Protein AF-A0AAW3WHM7-F1 (afdb_monomer)

Foldseek 3Di:
DEEEEAAQDAPRVVVQVVCVVVVHHYFYDQALCSPPPHQAYEHHDDDLVSSQVSCVVRVVQVSVLVCVQVPHHYHYDQSGVQQQELEEPPDDHTSNNFDFYKYFLPQDDQVSWDWDWDDQPVPDPGTDIDTGGSGMDTPDHDPVDDDRDD

Nearest PDB structures (foldseek):
  4wxy-assembly1_F  TM=9.663E-01  e=2.891E-18  Geobacillus kaustophilus HTA426
  4wxy-assembly1_L  TM=9.668E-01  e=4.548E-18  Geobacillus kaustophilus HTA426
  2nv2-assembly1_T  TM=9.658E-01  e=8.690E-18  Bacillus subtilis
  2iss-assembly1_D  TM=9.827E-01  e=6.062E-17  Thermotoga maritima
  1r9g-assembly2_B  TM=9.133E-01  e=5.095E-14  Bacillus subtilis

InterPro domains:
  IPR002161 Pyridoxal 5'-phosphate synthase subunit PdxT/SNO [PF01174] (5-148)
  IPR002161 Pyridoxal 5'-phosphate synthase subunit PdxT/SNO [PIRSF005639] (1-149)
  IPR002161 Pyridoxal 5'-phosphate synthase subunit PdxT/SNO [PS51130] (2-150)
  IPR002161 Pyridoxal 5'-phosphate synthase subunit PdxT/SNO [PTHR31559] (2-149)
  IPR002161 Pyridoxal 5'-phosphate synthase subunit PdxT/SNO [TIGR03800] (2-149)
  IPR021196 PdxT/SNO family, conserved site [PS01236] (40-50)
  IPR029062 Class I glutamine amidotransferase-like [G3DSA:3.40.50.880] (1-150)
  IPR029062 Class I glutamine amidotransferase-like [SSF52317] (2-148)

Structure (mmCIF, N/CA/C/O backbone):
data_AF-A0AAW3WHM7-F1
#
_entry.id   AF-A0AAW3WHM7-F1
#
loop_
_atom_site.group_PDB
_atom_site.id
_atom_site.type_symbol
_atom_site.label_atom_id
_atom_site.label_alt_id
_atom_site.label_comp_id
_atom_site.label_asym_id
_atom_site.label_entity_id
_atom_site.label_seq_id
_atom_site.pdbx_PDB_ins_code
_atom_site.Cartn_x
_atom_site.Cartn_y
_atom_site.Cartn_z
_atom_site.occupancy
_atom_site.B_iso_or_equiv
_atom_site.auth_seq_id
_atom_site.auth_comp_id
_atom_site.auth_asym_id
_atom_site.auth_atom_id
_atom_site.pdbx_PDB_model_num
ATOM 1 N N . MET A 1 1 ? -20.343 -0.851 0.960 1.00 93.75 1 MET A N 1
ATOM 2 C CA . MET A 1 1 ? -19.181 -1.039 1.852 1.00 93.75 1 MET A CA 1
ATOM 3 C C . MET A 1 1 ? -18.672 0.316 2.320 1.00 93.75 1 MET A C 1
ATOM 5 O O . MET A 1 1 ? -18.886 1.307 1.617 1.00 93.75 1 MET A O 1
ATOM 9 N N . LYS A 1 2 ? -18.032 0.360 3.489 1.00 97.88 2 LYS A N 1
ATOM 10 C CA . LYS A 1 2 ? -17.225 1.482 3.978 1.00 97.88 2 LYS A CA 1
ATOM 11 C C . LYS A 1 2 ? -15.754 1.170 3.721 1.00 97.88 2 LYS A C 1
ATOM 13 O O . LYS A 1 2 ? -15.216 0.229 4.293 1.00 97.88 2 LYS A O 1
ATOM 18 N N . VAL A 1 3 ? -15.111 1.945 2.859 1.00 98.69 3 VAL A N 1
ATOM 19 C CA . VAL A 1 3 ? -13.710 1.741 2.477 1.00 98.69 3 VAL A CA 1
ATOM 20 C C . VAL A 1 3 ? -12.881 2.887 3.037 1.00 98.69 3 VAL A C 1
ATOM 22 O O . VAL A 1 3 ? -13.121 4.053 2.719 1.00 98.69 3 VAL A O 1
ATOM 25 N N . GLY A 1 4 ? -11.918 2.556 3.892 1.00 98.62 4 GLY A N 1
ATOM 26 C CA . GLY A 1 4 ? -10.952 3.511 4.410 1.00 98.62 4 GLY A CA 1
ATOM 27 C C . GLY A 1 4 ? -9.937 3.913 3.341 1.00 98.62 4 GLY A C 1
ATOM 28 O O . GLY A 1 4 ? -9.503 3.080 2.550 1.00 98.62 4 GLY A O 1
ATOM 29 N N . VAL A 1 5 ? -9.506 5.168 3.340 1.00 98.69 5 VAL A N 1
ATOM 30 C CA . VAL A 1 5 ? -8.351 5.645 2.567 1.00 98.69 5 VAL A CA 1
ATOM 31 C C . VAL A 1 5 ? -7.390 6.305 3.543 1.00 98.69 5 VAL A C 1
ATOM 33 O O . VAL A 1 5 ? -7.765 7.261 4.229 1.00 98.69 5 VAL A O 1
ATOM 36 N N . LEU A 1 6 ? -6.157 5.796 3.642 1.00 98.56 6 LEU A N 1
ATOM 37 C CA . LEU A 1 6 ? -5.144 6.396 4.511 1.00 98.56 6 LEU A CA 1
ATOM 38 C C . LEU A 1 6 ? -4.876 7.836 4.060 1.00 98.56 6 LEU A C 1
ATOM 40 O O . LEU A 1 6 ? -4.367 8.064 2.969 1.00 98.56 6 LEU A O 1
ATOM 44 N N . SER A 1 7 ? -5.199 8.806 4.916 1.00 97.81 7 SER A N 1
ATOM 45 C CA . SER A 1 7 ? -5.268 10.223 4.548 1.00 97.81 7 SER A CA 1
ATOM 46 C C . SER A 1 7 ? -4.271 11.093 5.319 1.00 97.81 7 SER A C 1
ATOM 48 O O . SER A 1 7 ? -4.584 12.212 5.737 1.00 97.81 7 SER A O 1
ATOM 50 N N . LEU A 1 8 ? -3.054 10.583 5.513 1.00 96.56 8 LEU A N 1
ATOM 51 C CA . LEU A 1 8 ? -1.954 11.336 6.126 1.00 96.56 8 LEU A CA 1
ATOM 52 C C . LEU A 1 8 ? -1.230 12.233 5.109 1.00 96.56 8 LEU A C 1
ATOM 54 O O . LEU A 1 8 ? -0.836 13.347 5.440 1.00 96.56 8 LEU A O 1
ATOM 58 N N . GLN A 1 9 ? -1.072 11.742 3.881 1.00 97.00 9 GLN A N 1
ATOM 59 C CA . GLN A 1 9 ? -0.531 12.432 2.710 1.00 97.00 9 GLN A CA 1
ATOM 60 C C . GLN A 1 9 ? -0.871 11.578 1.476 1.00 97.00 9 GLN A C 1
ATOM 62 O O . GLN A 1 9 ? -1.065 10.372 1.622 1.00 97.00 9 GLN A O 1
ATOM 67 N N . GLY A 1 10 ? -0.916 12.178 0.287 1.00 93.50 10 GLY A N 1
ATOM 68 C CA . GLY A 1 10 ? -1.005 11.449 -0.980 1.00 93.50 10 GLY A CA 1
ATOM 69 C C . GLY A 1 10 ? -2.262 11.756 -1.783 1.00 93.50 10 GLY A C 1
ATOM 70 O O . GLY A 1 10 ? -2.997 12.694 -1.464 1.00 93.50 10 GLY A O 1
ATOM 71 N N . ASP A 1 11 ? -2.500 10.930 -2.797 1.00 93.69 11 ASP A N 1
ATOM 72 C CA . ASP A 1 11 ? -3.588 11.062 -3.780 1.00 93.69 11 ASP A CA 1
ATOM 73 C C . ASP A 1 11 ? -4.906 10.501 -3.205 1.00 93.69 11 ASP A C 1
ATOM 75 O O . ASP A 1 11 ? -5.468 9.498 -3.653 1.00 93.69 11 ASP A O 1
ATOM 79 N N . VAL A 1 12 ? -5.341 11.084 -2.084 1.00 97.44 12 VAL A N 1
ATOM 80 C CA . VAL A 1 12 ? -6.484 10.607 -1.286 1.00 97.44 12 VAL A CA 1
ATOM 81 C C . VAL A 1 12 ? -7.804 10.857 -2.012 1.00 97.44 12 VAL A C 1
ATOM 83 O O . VAL A 1 12 ? -8.696 10.005 -2.007 1.00 97.44 12 VAL A O 1
ATOM 86 N N . LEU A 1 13 ? -7.946 12.041 -2.609 1.00 97.81 13 LEU A N 1
ATOM 87 C CA . LEU A 1 13 ? -9.209 12.505 -3.177 1.00 97.81 13 LEU A CA 1
ATOM 88 C C . LEU A 1 13 ? -9.613 11.663 -4.391 1.00 97.81 13 LEU A C 1
ATOM 90 O O . LEU A 1 13 ? -10.791 11.351 -4.562 1.00 97.81 13 LEU A O 1
ATOM 94 N N . GLU A 1 14 ? -8.635 11.254 -5.193 1.00 97.50 14 GLU A N 1
ATOM 95 C CA . GLU A 1 14 ? -8.789 10.371 -6.344 1.00 97.50 14 GLU A CA 1
ATOM 96 C C . GLU A 1 14 ? -9.436 9.049 -5.918 1.00 97.50 14 GLU A C 1
ATOM 98 O O . GLU A 1 14 ? -10.462 8.655 -6.475 1.00 97.50 14 GLU A O 1
ATOM 103 N N . HIS A 1 15 ? -8.907 8.411 -4.870 1.00 98.31 15 HIS A N 1
ATOM 104 C CA . HIS A 1 15 ? -9.454 7.161 -4.333 1.00 98.31 15 HIS A CA 1
ATOM 105 C C . HIS A 1 15 ? -10.850 7.337 -3.731 1.00 98.31 15 HIS A C 1
ATOM 107 O O . HIS A 1 15 ? -11.745 6.541 -4.020 1.00 98.31 15 HIS A O 1
ATOM 113 N N . LEU A 1 16 ? -11.084 8.395 -2.947 1.00 98.38 16 LEU A N 1
ATOM 114 C CA . LEU A 1 16 ? -12.413 8.682 -2.386 1.00 98.38 16 LEU A CA 1
ATOM 115 C C . LEU A 1 16 ? -13.468 8.889 -3.482 1.00 98.38 16 LEU A C 1
ATOM 117 O O . LEU A 1 16 ? -14.591 8.388 -3.366 1.00 98.38 16 LEU A O 1
ATOM 121 N N . ASN A 1 17 ? -13.106 9.593 -4.557 1.00 98.31 17 ASN A N 1
ATOM 122 C CA . ASN A 1 17 ? -13.986 9.813 -5.700 1.00 98.31 17 ASN A CA 1
ATOM 123 C C . ASN A 1 17 ? -14.320 8.501 -6.418 1.00 98.31 17 ASN A C 1
ATOM 125 O O . ASN A 1 17 ? -15.488 8.285 -6.743 1.00 98.31 17 ASN A O 1
ATOM 129 N N . GLN A 1 18 ? -13.342 7.610 -6.614 1.00 97.88 18 GLN A N 1
ATOM 130 C CA . GLN A 1 18 ? -13.577 6.299 -7.232 1.00 97.88 18 GLN A CA 1
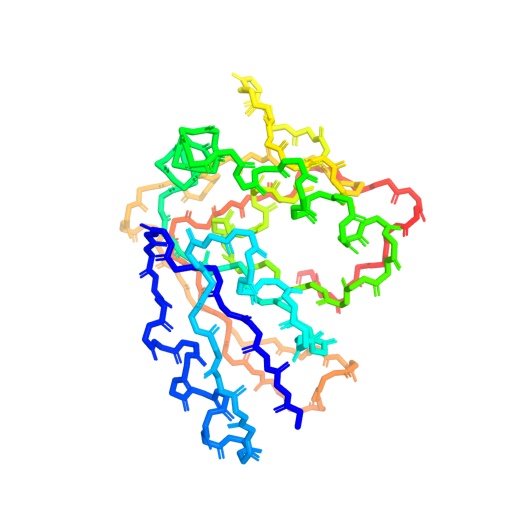ATOM 131 C C . GLN A 1 18 ? -14.466 5.402 -6.364 1.00 97.88 18 GLN A C 1
ATOM 133 O O . GLN A 1 18 ? -15.434 4.827 -6.860 1.00 97.88 18 GLN A O 1
ATOM 138 N N . ILE A 1 19 ? -14.223 5.350 -5.051 1.00 98.31 19 ILE A N 1
ATOM 139 C CA . ILE A 1 19 ? -15.079 4.609 -4.107 1.00 98.31 19 ILE A CA 1
ATOM 140 C C . ILE A 1 19 ? -16.530 5.108 -4.194 1.00 98.31 19 ILE A C 1
ATOM 142 O O . ILE A 1 19 ? -17.465 4.308 -4.269 1.00 98.31 19 ILE A O 1
ATOM 146 N N . LYS A 1 20 ? -16.729 6.431 -4.222 1.00 97.94 20 LYS A N 1
ATOM 147 C CA . LYS A 1 20 ? -18.060 7.034 -4.360 1.00 97.94 20 LYS A CA 1
ATOM 148 C C . LYS A 1 20 ? -18.696 6.720 -5.715 1.00 97.94 20 LYS A C 1
ATOM 150 O O . LYS A 1 20 ? -19.892 6.440 -5.764 1.00 97.94 20 LYS A O 1
ATOM 155 N N . HIS A 1 21 ? -17.920 6.764 -6.797 1.00 98.12 21 HIS A N 1
ATOM 156 C CA . HIS A 1 21 ? -18.387 6.441 -8.146 1.00 98.12 21 HIS A CA 1
ATOM 157 C C . HIS A 1 21 ? -18.911 4.999 -8.242 1.00 98.12 21 HIS A C 1
ATOM 159 O O . HIS A 1 21 ? -19.929 4.761 -8.883 1.00 98.12 21 HIS A O 1
ATOM 165 N N . LEU A 1 22 ? -18.287 4.069 -7.514 1.00 97.62 22 LEU A N 1
ATOM 166 C CA . LEU A 1 22 ? -18.720 2.672 -7.388 1.00 97.62 22 LEU A CA 1
ATOM 167 C C . LEU A 1 22 ? -19.907 2.467 -6.419 1.00 97.62 22 LEU A C 1
ATOM 169 O O . LEU A 1 22 ? -20.303 1.334 -6.155 1.00 97.62 22 LEU A O 1
ATOM 173 N N . GLY A 1 23 ? -20.491 3.538 -5.866 1.00 98.19 23 GLY A N 1
ATOM 174 C CA . GLY A 1 23 ? -21.643 3.455 -4.960 1.00 98.19 23 GLY A CA 1
ATOM 175 C C . GLY A 1 23 ? -21.289 3.032 -3.530 1.00 98.19 23 GLY A C 1
ATOM 176 O O . GLY A 1 23 ? -22.121 2.463 -2.817 1.00 98.19 23 GLY A O 1
ATOM 177 N N . HIS A 1 24 ? -20.054 3.273 -3.089 1.00 98.31 24 HIS A N 1
ATOM 178 C CA . HIS A 1 24 ? -19.583 2.951 -1.741 1.00 98.31 24 HIS A CA 1
ATOM 179 C C . HIS A 1 24 ? -19.248 4.205 -0.922 1.00 98.31 24 HIS A C 1
ATOM 181 O O . HIS A 1 24 ? -19.216 5.326 -1.430 1.00 98.31 24 HIS A O 1
ATOM 187 N N . ILE A 1 25 ? -19.027 4.018 0.381 1.00 98.31 25 ILE A N 1
ATOM 188 C CA . ILE A 1 25 ? -18.710 5.103 1.315 1.00 98.31 25 ILE A CA 1
ATOM 189 C C . ILE A 1 25 ? -17.194 5.143 1.507 1.00 98.31 25 ILE A C 1
ATOM 191 O O . ILE A 1 25 ? -16.624 4.212 2.072 1.00 98.31 25 ILE A O 1
ATOM 195 N N . GLY A 1 26 ? -16.549 6.219 1.058 1.00 97.94 26 GLY A N 1
ATOM 196 C CA . GLY A 1 26 ? -15.142 6.492 1.351 1.00 97.94 26 GLY A CA 1
ATOM 197 C C . GLY A 1 26 ? -14.978 7.143 2.725 1.00 97.94 26 GLY A C 1
ATOM 198 O O . GLY A 1 26 ? -15.701 8.086 3.049 1.00 97.94 26 GLY A O 1
ATOM 199 N N . VAL A 1 27 ? -14.037 6.649 3.528 1.00 98.00 27 VAL A N 1
ATOM 200 C CA . VAL A 1 27 ? -13.717 7.179 4.861 1.00 98.00 27 VAL A CA 1
ATOM 201 C C . VAL A 1 27 ? -12.255 7.604 4.887 1.00 98.00 27 VAL A C 1
ATOM 203 O O . VAL A 1 27 ? -11.363 6.792 4.662 1.00 98.00 27 VAL A O 1
ATOM 206 N N . GLU A 1 28 ? -11.983 8.872 5.181 1.00 98.25 28 GLU A N 1
ATOM 207 C CA . GLU A 1 28 ? -10.611 9.316 5.434 1.00 98.25 28 GLU A CA 1
ATOM 208 C C . GLU A 1 28 ? -10.101 8.736 6.755 1.00 98.25 28 GLU A C 1
ATOM 210 O O . GLU A 1 28 ? -10.695 8.958 7.811 1.00 98.25 28 GLU A O 1
ATOM 215 N N . VAL A 1 29 ? -8.966 8.040 6.708 1.00 98.25 29 VAL A N 1
ATOM 216 C CA . VAL A 1 29 ? -8.317 7.462 7.887 1.00 98.25 29 VAL A CA 1
ATOM 217 C C . VAL A 1 29 ? -7.116 8.321 8.270 1.00 98.25 29 VAL A C 1
ATOM 219 O O . VAL A 1 29 ? -6.096 8.319 7.577 1.00 98.25 29 VAL A O 1
ATOM 222 N N . LYS A 1 30 ? -7.224 9.067 9.375 1.00 96.94 30 LYS A N 1
ATOM 223 C CA . LYS A 1 30 ? -6.165 9.968 9.883 1.00 96.94 30 LYS A CA 1
ATOM 224 C C . LYS A 1 30 ? -5.672 9.597 11.281 1.00 96.94 30 LYS A C 1
ATOM 226 O O . LYS A 1 30 ? -4.620 10.064 11.708 1.00 96.94 30 LYS A O 1
ATOM 231 N N . LYS A 1 31 ? -6.439 8.788 12.005 1.00 96.56 31 LYS A N 1
ATOM 232 C CA . LYS A 1 31 ? -6.198 8.383 13.397 1.00 96.56 31 LYS A CA 1
ATOM 233 C C . LYS A 1 31 ? -6.815 7.014 13.641 1.00 96.56 31 LYS A C 1
ATOM 235 O O . LYS A 1 31 ? -7.662 6.555 12.883 1.00 96.56 31 LYS A O 1
ATOM 240 N N . GLU A 1 32 ? -6.422 6.395 14.744 1.00 96.12 32 GLU A N 1
ATOM 241 C CA . GLU A 1 32 ? -6.783 5.015 15.068 1.00 96.12 32 GLU A CA 1
ATOM 242 C C . GLU A 1 32 ? -8.293 4.761 15.054 1.00 96.12 32 GLU A C 1
ATOM 244 O O . GLU A 1 32 ? -8.743 3.780 14.474 1.00 96.12 32 GLU A O 1
ATOM 249 N N . LYS A 1 33 ? -9.096 5.677 15.607 1.00 96.75 33 LYS A N 1
ATOM 250 C CA . LYS A 1 33 ? -10.555 5.508 15.639 1.00 96.75 33 LYS A CA 1
ATOM 251 C C . LYS A 1 33 ? -11.216 5.469 14.259 1.00 96.75 33 LYS A C 1
ATOM 253 O O . LYS A 1 33 ? -12.339 4.993 14.160 1.00 96.75 33 LYS A O 1
ATOM 258 N N . ASP A 1 34 ? -10.549 5.974 13.223 1.00 96.50 34 ASP A N 1
ATOM 259 C CA . ASP A 1 34 ? -11.066 5.944 11.854 1.00 96.50 34 ASP A CA 1
ATOM 260 C C . ASP A 1 34 ? -10.863 4.553 11.210 1.00 96.50 34 ASP A C 1
ATOM 262 O O . ASP A 1 34 ? -11.459 4.260 10.181 1.00 96.50 34 ASP A O 1
ATOM 266 N N . LEU A 1 35 ? -10.054 3.674 11.827 1.00 96.50 35 LEU A N 1
ATOM 267 C CA . LEU A 1 35 ? -9.932 2.250 11.467 1.00 96.50 35 LEU A CA 1
ATOM 268 C C . LEU A 1 35 ? -11.087 1.395 12.018 1.00 96.50 35 LEU A C 1
ATOM 270 O O . LEU A 1 35 ? -11.108 0.169 11.838 1.00 96.50 35 LEU A O 1
ATOM 274 N N . ASN A 1 36 ? -12.013 2.013 12.751 1.00 93.25 36 ASN A N 1
ATOM 275 C CA . ASN A 1 36 ? -13.219 1.353 13.223 1.00 93.25 36 ASN A CA 1
ATOM 276 C C . ASN A 1 36 ? -14.278 1.388 12.121 1.00 93.25 36 ASN A C 1
ATOM 278 O O . ASN A 1 36 ? -14.416 2.380 11.411 1.00 93.25 36 ASN A O 1
ATOM 282 N N . ASP A 1 37 ? -15.034 0.300 12.000 1.00 90.56 37 ASP A N 1
ATOM 283 C CA . ASP A 1 37 ? -16.175 0.186 11.086 1.00 90.56 37 ASP A CA 1
ATOM 284 C C . ASP A 1 37 ? -15.849 0.404 9.594 1.00 90.56 37 ASP A C 1
ATOM 286 O O . ASP A 1 37 ? -16.708 0.868 8.839 1.00 90.56 37 ASP A O 1
ATOM 290 N N . ILE A 1 38 ? -14.627 0.068 9.164 1.00 98.12 38 ILE A N 1
ATOM 291 C CA . ILE A 1 38 ? -14.260 -0.047 7.744 1.00 98.12 38 ILE A CA 1
ATOM 292 C C . ILE A 1 38 ? -14.190 -1.518 7.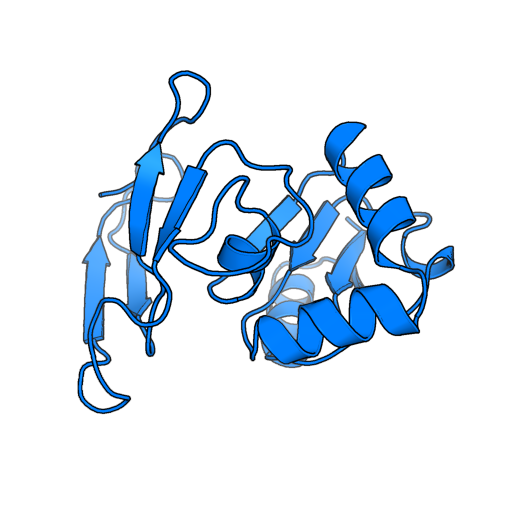327 1.00 98.12 38 ILE A C 1
ATOM 294 O O . ILE A 1 38 ? -13.685 -2.361 8.068 1.00 98.12 38 ILE A O 1
ATOM 298 N N . ASP A 1 39 ? -14.674 -1.803 6.122 1.00 98.44 39 ASP A N 1
ATOM 299 C CA . ASP A 1 39 ? -14.696 -3.142 5.525 1.00 98.44 39 ASP A CA 1
ATOM 300 C C . ASP A 1 39 ? -13.387 -3.459 4.782 1.00 98.44 39 ASP A C 1
ATOM 302 O O . ASP A 1 39 ? -13.046 -4.620 4.585 1.00 98.44 39 ASP A O 1
ATOM 306 N N . ALA A 1 40 ? -12.667 -2.425 4.334 1.00 98.62 40 ALA A N 1
ATOM 307 C CA . ALA A 1 40 ? -11.405 -2.511 3.602 1.00 98.62 40 ALA A CA 1
ATOM 308 C C . ALA A 1 40 ? -10.626 -1.193 3.729 1.00 98.62 40 ALA A C 1
ATOM 310 O O . ALA A 1 40 ? -11.202 -0.169 4.113 1.00 98.62 40 ALA A O 1
ATOM 311 N N . ILE A 1 41 ? -9.340 -1.192 3.371 1.00 98.75 41 ILE A N 1
ATOM 312 C CA . ILE A 1 41 ? -8.514 0.020 3.339 1.00 98.75 41 ILE A CA 1
ATOM 313 C C . ILE A 1 41 ? -7.652 0.129 2.077 1.00 98.75 41 ILE A C 1
ATOM 315 O O . ILE A 1 41 ? -7.053 -0.842 1.619 1.00 98.75 41 ILE A O 1
ATOM 319 N N . ILE A 1 42 ? -7.546 1.344 1.544 1.00 98.75 42 ILE A N 1
ATOM 320 C CA . ILE A 1 42 ? -6.612 1.715 0.484 1.00 98.75 42 ILE A CA 1
ATOM 321 C C . ILE A 1 42 ? -5.466 2.538 1.081 1.00 98.75 42 ILE A C 1
ATOM 323 O O . ILE A 1 42 ? -5.691 3.517 1.800 1.00 98.75 42 ILE A O 1
ATOM 327 N N . LEU A 1 43 ? -4.231 2.157 0.756 1.00 98.62 43 LEU A N 1
ATOM 328 C CA . LEU A 1 43 ? -3.033 2.959 0.993 1.00 98.62 43 LEU A CA 1
ATOM 329 C C . LEU A 1 43 ? -2.660 3.652 -0.331 1.00 98.62 43 LEU A C 1
ATOM 331 O O . LEU A 1 43 ? -2.217 2.968 -1.261 1.00 98.62 43 LEU A O 1
ATOM 335 N N . PRO A 1 44 ? -2.879 4.974 -0.453 1.00 98.25 44 PRO A N 1
ATOM 336 C CA . PRO A 1 44 ? -2.804 5.665 -1.735 1.00 98.25 44 PRO A CA 1
ATOM 337 C C . PRO A 1 44 ? -1.361 5.859 -2.229 1.00 98.25 44 PRO A C 1
ATOM 339 O O . PRO A 1 44 ? -0.383 5.571 -1.531 1.00 98.25 44 PRO A O 1
ATOM 342 N N . GLY A 1 45 ? -1.241 6.370 -3.459 1.00 96.44 45 GLY A N 1
ATOM 343 C CA . GLY A 1 45 ? 0.001 6.949 -3.971 1.00 96.44 45 GLY A CA 1
ATOM 344 C C . GLY A 1 45 ? 0.418 8.193 -3.179 1.00 96.44 45 GLY A C 1
ATOM 345 O O . GLY A 1 45 ? -0.363 8.742 -2.404 1.00 96.44 45 GLY A O 1
ATOM 346 N N . GLY A 1 46 ? 1.671 8.621 -3.335 1.00 94.69 46 GLY A N 1
ATOM 347 C CA . GLY A 1 46 ? 2.240 9.741 -2.586 1.00 94.69 46 GLY A CA 1
ATOM 348 C C . GLY A 1 46 ? 3.731 9.558 -2.324 1.00 94.69 46 GLY A C 1
ATOM 349 O O . GLY A 1 46 ? 4.439 8.906 -3.094 1.00 94.69 46 GLY A O 1
ATOM 350 N N . GLU A 1 47 ? 4.223 10.114 -1.218 1.00 95.06 47 GLU A N 1
ATOM 351 C CA . GLU A 1 47 ? 5.619 9.969 -0.807 1.00 95.06 47 GLU A CA 1
ATOM 352 C C . GLU A 1 47 ? 5.715 9.023 0.400 1.00 95.06 47 GLU A C 1
ATOM 354 O O . GLU A 1 47 ? 5.340 9.358 1.525 1.00 95.06 47 GLU A O 1
ATOM 359 N N . SER A 1 48 ? 6.214 7.805 0.161 1.00 95.81 48 SER A N 1
ATOM 360 C CA . SER A 1 48 ? 6.216 6.728 1.160 1.00 95.81 48 SER A CA 1
ATOM 361 C C . SER A 1 48 ? 7.005 7.067 2.431 1.00 95.81 48 SER A C 1
ATOM 363 O O . SER A 1 48 ? 6.605 6.641 3.511 1.00 95.81 48 SER A O 1
ATOM 365 N N . THR A 1 49 ? 8.080 7.862 2.341 1.00 95.62 49 THR A N 1
ATOM 366 C CA . THR A 1 49 ? 8.874 8.277 3.517 1.00 95.62 49 THR A CA 1
ATOM 367 C C . THR A 1 49 ? 8.063 9.176 4.445 1.00 95.62 49 THR A C 1
ATOM 369 O O . THR A 1 49 ? 8.101 9.029 5.665 1.00 95.62 49 THR A O 1
ATOM 372 N N . THR A 1 50 ? 7.298 10.088 3.860 1.00 97.38 50 THR A N 1
ATOM 373 C CA . THR A 1 50 ? 6.444 11.065 4.521 1.00 97.38 50 THR A CA 1
ATOM 374 C C . THR A 1 50 ? 5.269 10.350 5.151 1.00 97.38 50 THR A C 1
ATOM 376 O O . THR A 1 50 ? 5.029 10.524 6.343 1.00 97.38 50 THR A O 1
ATOM 379 N N . ILE A 1 51 ? 4.594 9.477 4.399 1.00 97.94 51 ILE A N 1
ATOM 380 C CA . ILE A 1 51 ? 3.487 8.677 4.927 1.00 97.94 51 ILE A CA 1
ATOM 381 C C . ILE A 1 51 ? 3.979 7.779 6.070 1.00 97.94 51 ILE A C 1
ATOM 383 O O . ILE A 1 51 ? 3.379 7.778 7.143 1.00 97.94 51 ILE A O 1
ATOM 387 N N . GLY A 1 52 ? 5.109 7.088 5.898 1.00 97.44 52 GLY A N 1
ATOM 388 C CA . GLY A 1 52 ? 5.714 6.258 6.941 1.00 97.44 52 GLY A CA 1
ATOM 389 C C . GLY A 1 52 ? 6.100 7.045 8.198 1.00 97.44 52 GLY A C 1
ATOM 390 O O . GLY A 1 52 ? 5.818 6.617 9.319 1.00 97.44 52 GLY A O 1
ATOM 391 N N . LYS A 1 53 ? 6.681 8.240 8.036 1.00 97.69 53 LYS A N 1
ATOM 392 C CA . LYS A 1 53 ? 6.987 9.147 9.152 1.00 97.69 53 LYS A CA 1
ATOM 393 C C . LYS A 1 53 ? 5.715 9.609 9.869 1.00 97.69 53 LYS A C 1
ATOM 395 O O . LYS A 1 53 ? 5.687 9.626 11.097 1.00 97.69 53 LYS A O 1
ATOM 400 N N . LEU A 1 54 ? 4.663 9.957 9.130 1.00 98.12 54 LEU A N 1
ATOM 401 C CA . LEU A 1 54 ? 3.385 10.376 9.707 1.00 98.12 54 LEU A CA 1
ATOM 402 C C . LEU A 1 54 ? 2.682 9.220 10.430 1.00 98.12 54 LEU A C 1
ATOM 404 O O . LEU A 1 54 ? 2.149 9.439 11.515 1.00 98.12 54 LEU A O 1
ATOM 408 N N . LEU A 1 55 ? 2.740 7.992 9.907 1.00 98.12 55 LEU A N 1
ATOM 409 C CA . LEU A 1 55 ? 2.232 6.792 10.587 1.00 98.12 55 LEU A CA 1
ATOM 410 C C . LEU A 1 55 ? 2.903 6.588 11.953 1.00 98.12 55 LEU A C 1
ATOM 412 O O . LEU A 1 55 ? 2.223 6.265 12.927 1.00 98.12 55 LEU A O 1
ATOM 416 N N . LYS A 1 56 ? 4.220 6.819 12.040 1.00 96.69 56 LYS A N 1
ATOM 417 C CA . LYS A 1 56 ? 4.975 6.774 13.303 1.00 96.69 56 LYS A CA 1
ATOM 418 C C . LYS A 1 56 ? 4.565 7.901 14.255 1.00 96.69 56 LYS A C 1
ATOM 420 O O . LYS A 1 56 ? 4.216 7.631 15.397 1.00 96.69 56 LYS A O 1
ATOM 425 N N . ILE A 1 57 ? 4.572 9.152 13.786 1.00 97.06 57 ILE A N 1
ATOM 426 C CA . ILE A 1 57 ? 4.284 10.340 14.617 1.00 97.06 57 ILE A CA 1
ATOM 427 C C . ILE A 1 57 ? 2.856 10.317 15.175 1.00 97.06 57 ILE A C 1
ATOM 429 O O . ILE A 1 57 ? 2.630 10.726 16.308 1.00 97.06 57 ILE A O 1
ATOM 433 N N . THR A 1 58 ? 1.894 9.839 14.387 1.00 96.75 58 THR A N 1
ATOM 434 C CA . THR A 1 58 ? 0.482 9.762 14.795 1.00 96.75 58 THR A CA 1
ATOM 435 C C . THR A 1 58 ? 0.161 8.540 15.656 1.00 96.75 58 THR A C 1
ATOM 437 O O . THR A 1 58 ? -0.959 8.435 16.148 1.00 96.75 58 THR A O 1
ATOM 440 N N . GLY A 1 59 ? 1.104 7.604 15.823 1.00 97.19 59 GLY A N 1
ATOM 441 C CA . GLY A 1 59 ? 0.869 6.329 16.505 1.00 97.19 59 GLY A CA 1
ATOM 442 C C . GLY A 1 59 ? -0.006 5.344 15.720 1.00 97.19 59 GLY A C 1
ATOM 443 O O . GLY A 1 59 ? -0.379 4.305 16.253 1.00 97.19 59 GLY A O 1
ATOM 444 N N . LEU A 1 60 ? -0.329 5.632 14.454 1.00 98.00 60 LEU A N 1
ATOM 445 C CA . LEU A 1 60 ? -1.248 4.829 13.640 1.00 98.00 60 LEU A CA 1
ATOM 446 C C . LEU A 1 60 ? -0.607 3.558 13.058 1.00 98.00 60 LEU A C 1
ATOM 448 O O . LEU A 1 60 ? -1.323 2.656 12.625 1.00 98.00 60 LEU A O 1
ATOM 452 N N . MET A 1 61 ? 0.728 3.468 13.047 1.00 98.19 61 MET A N 1
ATOM 453 C CA . MET A 1 61 ? 1.440 2.368 12.387 1.00 98.19 61 MET A CA 1
ATOM 454 C C . MET A 1 61 ? 1.096 0.983 12.953 1.00 98.19 61 MET A C 1
ATOM 456 O O . MET A 1 61 ? 0.743 0.092 12.183 1.00 98.19 61 MET A O 1
ATOM 460 N N . GLU A 1 62 ? 1.174 0.795 14.274 1.00 98.38 62 GLU A N 1
ATOM 461 C CA . GLU A 1 62 ? 0.877 -0.505 14.895 1.00 98.38 62 GLU A CA 1
ATOM 462 C C . GLU A 1 62 ? -0.614 -0.875 14.820 1.00 98.38 62 GLU A C 1
ATOM 464 O O . GLU A 1 62 ? -0.909 -2.001 14.409 1.00 98.38 62 GLU A O 1
ATOM 469 N N . PRO A 1 63 ? -1.575 0.026 15.119 1.00 98.31 63 PRO A N 1
ATOM 470 C CA . PRO A 1 63 ? -2.995 -0.275 14.937 1.00 98.31 63 PRO A CA 1
ATOM 471 C C . PRO A 1 63 ? -3.340 -0.704 13.508 1.00 98.31 63 PRO A C 1
ATOM 473 O O . PRO A 1 63 ? -4.041 -1.700 13.312 1.00 98.31 63 PRO A O 1
ATOM 476 N N . LEU A 1 64 ? -2.804 0.002 12.504 1.00 98.50 64 LEU A N 1
ATOM 477 C CA . LEU A 1 64 ? -3.011 -0.341 11.100 1.00 98.50 64 LEU A CA 1
ATOM 478 C C . LEU A 1 64 ? -2.389 -1.702 10.766 1.00 98.50 64 LEU A C 1
ATOM 480 O O . LEU A 1 64 ? -3.081 -2.570 10.238 1.00 98.50 64 LEU A O 1
ATOM 484 N N . ARG A 1 65 ? -1.118 -1.925 11.123 1.00 98.56 65 ARG A N 1
ATOM 485 C CA . ARG A 1 65 ? -0.432 -3.210 10.910 1.00 98.56 65 ARG A CA 1
ATOM 486 C C . ARG A 1 65 ? -1.228 -4.376 11.500 1.00 98.56 65 ARG A C 1
ATOM 488 O O . ARG A 1 65 ? -1.413 -5.389 10.827 1.00 98.56 65 ARG A O 1
ATOM 495 N N . ASN A 1 66 ? -1.717 -4.231 12.729 1.00 98.31 66 ASN A N 1
ATOM 496 C CA . ASN A 1 66 ? -2.480 -5.273 13.412 1.00 98.31 66 ASN A CA 1
ATOM 497 C C . ASN A 1 66 ? -3.816 -5.554 12.717 1.00 98.31 66 ASN A C 1
ATOM 499 O O . ASN A 1 66 ? -4.164 -6.716 12.527 1.00 98.31 66 ASN A O 1
ATOM 503 N N . LYS A 1 67 ? -4.544 -4.519 12.281 1.00 98.12 67 LYS A N 1
ATOM 504 C CA . LYS A 1 67 ? -5.784 -4.691 11.505 1.00 98.12 67 LYS A CA 1
ATOM 505 C C . LYS A 1 67 ? -5.543 -5.464 10.208 1.00 98.12 67 LYS A C 1
ATOM 507 O O . LYS A 1 67 ? -6.293 -6.392 9.921 1.00 98.12 67 LYS A O 1
ATOM 512 N N . ILE A 1 68 ? -4.484 -5.127 9.468 1.00 98.38 68 ILE A N 1
ATOM 513 C CA . ILE A 1 68 ? -4.131 -5.813 8.215 1.00 98.38 68 ILE A CA 1
ATOM 514 C C . ILE A 1 68 ? -3.791 -7.283 8.485 1.00 98.38 68 ILE A C 1
ATOM 516 O O . ILE A 1 68 ? -4.345 -8.171 7.843 1.00 98.38 68 ILE A O 1
ATOM 520 N N . ARG A 1 69 ? -2.943 -7.562 9.485 1.00 97.81 69 ARG A N 1
ATOM 521 C CA . ARG A 1 69 ? -2.582 -8.941 9.871 1.00 97.81 69 ARG A CA 1
ATOM 522 C C . ARG A 1 69 ? -3.776 -9.765 10.353 1.00 97.81 69 ARG A C 1
ATOM 524 O O . ARG A 1 69 ? -3.787 -10.974 10.161 1.00 97.81 69 ARG A O 1
ATOM 531 N N . ASN A 1 70 ? -4.784 -9.111 10.926 1.00 97.69 70 ASN A N 1
ATOM 532 C CA . ASN A 1 70 ? -6.039 -9.735 11.346 1.00 97.69 70 ASN A CA 1
ATOM 533 C C . ASN A 1 70 ? -7.077 -9.845 10.212 1.00 97.69 70 ASN A C 1
ATOM 535 O O . ASN A 1 70 ? -8.240 -10.136 10.481 1.00 97.69 70 ASN A O 1
ATOM 539 N N . GLY A 1 71 ? -6.675 -9.623 8.958 1.00 97.69 71 GLY A N 1
ATOM 540 C CA . GLY A 1 71 ? -7.498 -9.907 7.786 1.00 97.69 71 GLY A CA 1
ATOM 541 C C . GLY A 1 71 ? -8.275 -8.721 7.224 1.00 97.69 71 GLY A C 1
ATOM 542 O O . GLY A 1 71 ? -9.163 -8.947 6.409 1.00 97.69 71 GLY A O 1
ATOM 543 N N . LEU A 1 72 ? -7.967 -7.473 7.609 1.00 98.44 72 LEU A N 1
ATOM 544 C CA . LEU A 1 72 ? -8.540 -6.301 6.937 1.00 98.44 72 LEU A CA 1
ATOM 545 C C . LEU A 1 72 ? -8.083 -6.270 5.461 1.00 98.44 72 LEU A C 1
ATOM 547 O O . LEU A 1 72 ? -6.882 -6.089 5.214 1.00 98.44 72 LEU A O 1
ATOM 551 N N . PRO A 1 73 ? -8.997 -6.387 4.476 1.00 98.50 73 PRO A N 1
ATOM 552 C CA . PRO A 1 73 ? -8.645 -6.302 3.063 1.00 98.50 73 PRO A CA 1
ATOM 553 C C . PRO A 1 73 ? -7.948 -4.977 2.762 1.00 98.50 73 PRO A C 1
ATOM 555 O O . PRO A 1 73 ? -8.452 -3.906 3.107 1.00 98.50 73 PRO A O 1
ATOM 558 N N . THR A 1 74 ? -6.769 -5.053 2.147 1.00 98.62 74 THR A N 1
ATOM 559 C CA . THR A 1 74 ? -5.878 -3.901 1.989 1.00 98.62 74 THR A CA 1
ATOM 560 C C . THR A 1 74 ? -5.359 -3.800 0.567 1.00 98.62 74 THR A C 1
ATOM 562 O O . THR A 1 74 ? -4.828 -4.770 0.031 1.00 98.62 74 THR A O 1
ATOM 565 N N . TRP A 1 75 ? -5.458 -2.611 -0.023 1.00 98.12 75 TRP A N 1
ATOM 566 C CA . TRP A 1 75 ? -4.942 -2.326 -1.358 1.00 98.12 75 TRP A CA 1
ATOM 567 C C . TRP A 1 75 ? -3.909 -1.198 -1.310 1.00 98.12 75 TRP A C 1
ATOM 569 O O . TRP A 1 75 ? -4.230 -0.064 -0.968 1.00 98.12 75 TRP A O 1
ATOM 579 N N . GLY A 1 76 ? -2.650 -1.502 -1.629 1.00 97.94 76 GLY A N 1
ATOM 580 C CA . GLY A 1 76 ? -1.576 -0.510 -1.692 1.00 97.94 76 GLY A CA 1
ATOM 581 C C . GLY A 1 76 ? -1.249 -0.104 -3.125 1.00 97.94 76 GLY A C 1
ATOM 582 O O . GLY A 1 76 ? -0.785 -0.933 -3.902 1.00 97.94 76 GLY A O 1
ATOM 583 N N . THR A 1 77 ? -1.414 1.176 -3.463 1.00 97.00 77 THR A N 1
ATOM 584 C CA . THR A 1 77 ? -1.058 1.714 -4.788 1.00 97.00 77 THR A CA 1
ATOM 585 C C . THR A 1 77 ? 0.230 2.529 -4.714 1.00 97.00 77 THR A C 1
ATOM 587 O O . THR A 1 77 ? 0.307 3.469 -3.926 1.00 97.00 77 THR A O 1
ATOM 590 N N . CYS A 1 78 ? 1.236 2.211 -5.537 1.00 95.44 78 CYS A N 1
ATOM 591 C CA . CYS A 1 78 ? 2.532 2.908 -5.581 1.00 95.44 78 CYS A CA 1
ATOM 592 C C . CYS A 1 78 ? 3.192 3.042 -4.189 1.00 95.44 78 CYS A C 1
ATOM 594 O O . CYS A 1 78 ? 3.746 2.067 -3.681 1.00 95.44 78 CYS A O 1
ATOM 596 N N . ALA A 1 79 ? 3.105 4.211 -3.542 1.00 96.81 79 ALA A N 1
ATOM 597 C CA . ALA A 1 79 ? 3.594 4.420 -2.181 1.00 96.81 79 ALA A CA 1
ATOM 598 C C . ALA A 1 79 ? 2.970 3.432 -1.188 1.00 96.81 79 ALA A C 1
ATOM 600 O O . ALA A 1 79 ? 3.688 2.884 -0.354 1.00 96.81 79 ALA A O 1
ATOM 601 N N . GLY A 1 80 ? 1.678 3.125 -1.333 1.00 98.00 80 GLY A N 1
ATOM 602 C CA . GLY A 1 80 ? 1.003 2.098 -0.547 1.00 98.00 80 GLY A CA 1
ATOM 603 C C . GLY A 1 80 ? 1.669 0.725 -0.632 1.00 98.00 80 GLY A C 1
ATOM 604 O O . GLY A 1 80 ? 1.836 0.073 0.391 1.00 98.00 80 GLY A O 1
ATOM 605 N N . MET A 1 81 ? 2.125 0.303 -1.816 1.00 97.44 81 MET A N 1
ATOM 606 C CA . MET A 1 81 ? 2.844 -0.969 -1.973 1.00 97.44 81 MET A CA 1
ATOM 607 C C . MET A 1 81 ? 4.185 -0.955 -1.228 1.00 97.44 81 MET A C 1
ATOM 609 O O . MET A 1 81 ? 4.523 -1.925 -0.555 1.00 97.44 81 MET A O 1
ATOM 613 N N . ILE A 1 82 ? 4.920 0.161 -1.289 1.00 97.75 82 ILE A N 1
ATOM 614 C CA . ILE A 1 82 ? 6.174 0.335 -0.536 1.00 97.75 82 ILE A CA 1
ATOM 615 C C . ILE A 1 82 ? 5.911 0.234 0.975 1.00 97.75 82 ILE A C 1
ATOM 617 O O . ILE A 1 82 ? 6.698 -0.376 1.691 1.00 97.75 82 ILE A O 1
ATOM 621 N N . LEU A 1 83 ? 4.803 0.801 1.471 1.00 98.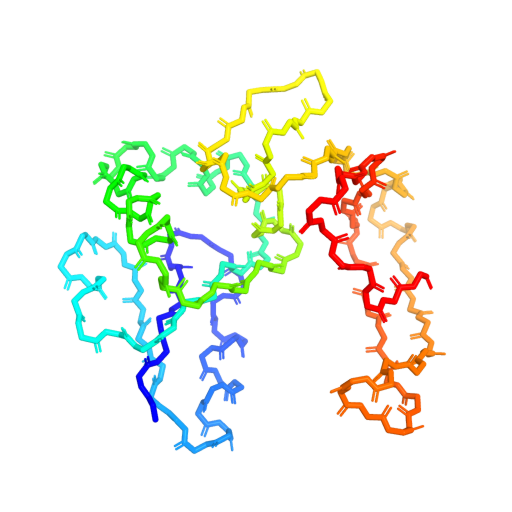25 83 LEU A N 1
ATOM 622 C CA . LEU A 1 83 ? 4.440 0.721 2.890 1.00 98.25 83 LEU A CA 1
ATOM 623 C C . LEU A 1 83 ? 4.155 -0.717 3.345 1.00 98.25 83 LEU A C 1
ATOM 625 O O . LEU A 1 83 ? 4.465 -1.054 4.487 1.00 98.25 83 LEU A O 1
ATOM 629 N N . LEU A 1 84 ? 3.557 -1.544 2.480 1.00 98.50 84 LEU A N 1
ATOM 630 C CA . LEU A 1 84 ? 3.171 -2.926 2.790 1.00 98.50 84 LEU A CA 1
ATOM 631 C C . LEU A 1 84 ? 4.346 -3.912 2.754 1.00 98.50 84 LEU A C 1
ATOM 633 O O . LEU A 1 84 ? 4.296 -4.912 3.475 1.00 98.50 84 LEU A O 1
ATOM 637 N N . ALA A 1 85 ? 5.366 -3.636 1.938 1.00 98.06 85 ALA A N 1
ATOM 638 C CA . ALA A 1 85 ? 6.497 -4.526 1.694 1.00 98.06 85 ALA A CA 1
ATOM 639 C C . ALA A 1 85 ? 7.209 -4.971 2.984 1.00 98.06 85 ALA A C 1
ATOM 641 O O . ALA A 1 85 ? 7.379 -4.195 3.929 1.00 98.06 85 ALA A O 1
ATOM 642 N N . ASP A 1 86 ? 7.625 -6.236 3.004 1.00 96.94 86 ASP A N 1
ATOM 643 C CA . ASP A 1 86 ? 8.404 -6.834 4.091 1.00 96.94 86 ASP A CA 1
ATOM 644 C C . ASP A 1 86 ? 9.867 -6.375 4.060 1.00 96.94 86 ASP A C 1
ATOM 646 O O . ASP A 1 86 ? 10.502 -6.259 5.107 1.00 96.94 86 ASP A O 1
ATOM 650 N N . GLU A 1 87 ? 10.375 -6.062 2.864 1.00 97.50 87 GLU A N 1
ATOM 651 C CA . GLU A 1 87 ? 11.741 -5.592 2.639 1.00 97.50 87 GLU A CA 1
ATOM 652 C C . GLU A 1 87 ? 11.773 -4.451 1.611 1.00 97.50 87 GLU A C 1
ATOM 654 O O . GLU A 1 87 ? 11.136 -4.514 0.551 1.00 97.50 87 GLU A O 1
ATOM 659 N N . ILE A 1 88 ? 12.565 -3.414 1.894 1.00 97.06 88 ILE A N 1
ATOM 660 C CA . ILE A 1 88 ? 12.848 -2.318 0.959 1.00 97.06 88 ILE A CA 1
ATOM 661 C C . ILE A 1 88 ? 14.360 -2.247 0.757 1.00 97.06 88 ILE A C 1
ATOM 663 O O . ILE A 1 88 ? 15.119 -2.139 1.717 1.00 97.06 88 ILE A O 1
ATOM 667 N N . GLU A 1 89 ? 14.825 -2.302 -0.491 1.00 95.31 89 GLU A N 1
ATOM 668 C CA . GLU A 1 89 ? 16.265 -2.327 -0.768 1.00 95.31 89 GLU A CA 1
ATOM 669 C C . GLU A 1 89 ? 17.002 -1.109 -0.189 1.00 95.31 89 GLU A C 1
ATOM 671 O O . GLU A 1 89 ? 16.801 0.028 -0.622 1.00 95.31 89 GLU A O 1
ATOM 676 N N . GLY A 1 90 ? 17.888 -1.375 0.778 1.00 92.31 90 GLY A N 1
ATOM 677 C CA . GLY A 1 90 ? 18.759 -0.375 1.394 1.00 92.31 90 GLY A CA 1
ATOM 678 C C . GLY A 1 90 ? 18.031 0.677 2.237 1.00 92.31 90 GLY A C 1
ATOM 679 O O . GLY A 1 90 ? 18.601 1.744 2.463 1.00 92.31 90 GLY A O 1
ATOM 680 N N . GLN A 1 91 ? 16.786 0.429 2.663 1.00 92.38 91 GLN A N 1
ATOM 681 C CA . GLN A 1 91 ? 15.981 1.392 3.427 1.00 92.38 91 GLN A CA 1
ATOM 682 C C . GLN A 1 91 ? 15.223 0.729 4.578 1.00 92.38 91 GLN A C 1
ATOM 684 O O . GLN A 1 91 ? 15.059 -0.482 4.613 1.00 92.38 91 GLN A O 1
ATOM 689 N N . GLU A 1 92 ? 14.755 1.550 5.520 1.00 91.50 92 GLU A N 1
ATOM 690 C CA . GLU A 1 92 ? 13.890 1.103 6.612 1.00 91.50 92 GLU A CA 1
ATOM 691 C C . GLU A 1 92 ? 12.494 0.735 6.089 1.00 91.50 92 GLU A C 1
ATOM 693 O O . GLU A 1 92 ? 11.926 1.456 5.265 1.00 91.50 92 GLU A O 1
ATOM 698 N N . GLU A 1 93 ? 11.922 -0.350 6.609 1.00 95.75 93 GLU A N 1
ATOM 699 C CA . GLU A 1 93 ? 10.561 -0.767 6.277 1.00 95.75 93 GLU A CA 1
ATOM 700 C C . GLU A 1 93 ? 9.488 -0.112 7.161 1.00 95.75 93 GLU A C 1
ATOM 702 O O . GLU A 1 93 ? 9.765 0.500 8.195 1.00 95.75 93 GLU A O 1
ATOM 707 N N . TYR A 1 94 ? 8.224 -0.264 6.752 1.00 97.25 94 TYR A N 1
ATOM 708 C CA . TYR A 1 94 ? 7.079 0.354 7.421 1.00 97.25 94 TYR A CA 1
ATOM 709 C C . TYR A 1 94 ? 6.137 -0.692 8.032 1.00 97.25 94 TYR A C 1
ATOM 711 O O . TYR A 1 94 ? 6.323 -1.105 9.177 1.00 97.25 94 TYR A O 1
ATOM 719 N N . LEU A 1 95 ? 5.106 -1.138 7.305 1.00 98.00 95 LEU A N 1
ATOM 720 C CA . LEU A 1 95 ? 4.084 -2.025 7.866 1.00 98.00 95 LEU A CA 1
ATOM 721 C C . LEU A 1 95 ? 4.548 -3.481 7.927 1.00 98.00 95 LEU A C 1
ATOM 723 O O . LEU A 1 95 ? 4.194 -4.148 8.897 1.00 98.00 95 LEU A O 1
ATOM 727 N N . LYS A 1 96 ? 5.353 -3.958 6.967 1.00 97.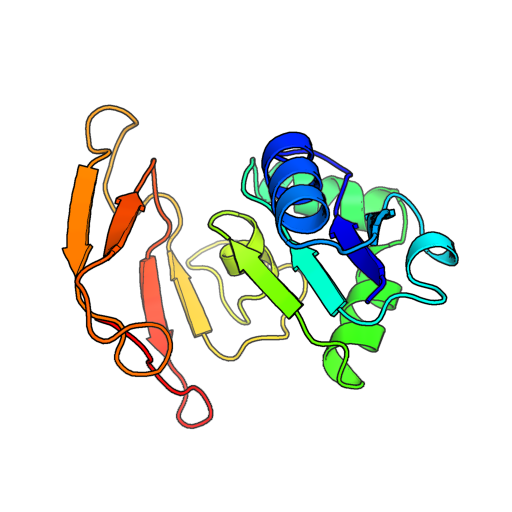44 96 LYS A N 1
ATOM 728 C CA . LYS A 1 96 ? 5.852 -5.347 6.911 1.00 97.44 96 LYS A CA 1
ATOM 729 C C . LYS A 1 96 ? 4.725 -6.378 7.028 1.00 97.44 96 LYS A C 1
ATOM 731 O O . LYS A 1 96 ? 4.623 -7.135 8.003 1.00 97.44 96 LYS A O 1
ATOM 736 N N . VAL A 1 97 ? 3.806 -6.318 6.068 1.00 97.25 97 VAL A N 1
ATOM 737 C CA . VAL A 1 97 ? 2.584 -7.144 6.032 1.00 97.25 97 VAL A CA 1
ATOM 738 C C . VAL A 1 97 ? 2.368 -7.844 4.691 1.00 97.25 97 VAL A C 1
ATOM 740 O O . VAL A 1 97 ? 1.438 -8.633 4.573 1.00 97.25 97 VAL A O 1
ATOM 743 N N . MET A 1 98 ? 3.215 -7.584 3.693 1.00 97.25 98 MET A N 1
ATOM 744 C CA . MET A 1 98 ? 3.171 -8.227 2.385 1.00 97.25 98 MET A CA 1
ATOM 745 C C . MET A 1 98 ? 4.545 -8.802 2.043 1.00 97.25 98 MET A C 1
ATOM 747 O O . MET A 1 98 ? 5.539 -8.079 2.054 1.00 97.25 98 MET A O 1
ATOM 751 N N . ASN A 1 99 ? 4.588 -10.095 1.716 1.00 97.12 99 ASN A N 1
ATOM 752 C CA . ASN A 1 99 ? 5.806 -10.894 1.535 1.00 97.12 99 ASN A CA 1
ATOM 753 C C . ASN A 1 99 ? 6.516 -10.632 0.192 1.00 97.12 99 ASN A C 1
ATOM 755 O O . ASN A 1 99 ? 6.756 -11.541 -0.604 1.00 97.12 99 ASN A O 1
ATOM 759 N N . ILE A 1 100 ? 6.839 -9.367 -0.055 1.00 97.62 100 ILE A N 1
ATOM 760 C CA . ILE A 1 100 ? 7.527 -8.870 -1.245 1.00 97.62 100 ILE A CA 1
ATOM 761 C C . ILE A 1 100 ? 8.735 -8.030 -0.840 1.00 97.62 100 ILE A C 1
ATOM 763 O O . ILE A 1 100 ? 8.738 -7.394 0.221 1.00 97.62 100 ILE A O 1
ATOM 767 N N . LYS A 1 101 ? 9.726 -7.976 -1.729 1.00 97.50 101 LYS A N 1
ATOM 768 C CA . LYS A 1 101 ? 10.850 -7.045 -1.642 1.00 97.50 101 LYS A CA 1
ATOM 769 C C . LYS A 1 101 ? 10.731 -5.990 -2.730 1.00 97.50 101 LYS A C 1
ATOM 771 O O . LYS A 1 101 ? 10.509 -6.317 -3.897 1.00 97.50 101 LYS A O 1
ATOM 776 N N . VAL A 1 102 ? 10.897 -4.723 -2.362 1.00 96.69 102 VAL A N 1
ATOM 777 C CA . VAL A 1 102 ? 10.669 -3.587 -3.267 1.00 96.69 102 VAL A CA 1
ATOM 778 C C . VAL A 1 102 ? 11.902 -2.689 -3.390 1.00 96.69 102 VAL A C 1
ATOM 780 O O . VAL A 1 102 ? 12.571 -2.369 -2.408 1.00 96.69 102 VAL A O 1
ATOM 783 N N . ARG A 1 103 ? 12.161 -2.209 -4.610 1.00 94.38 103 ARG A N 1
ATOM 784 C CA . ARG A 1 103 ? 13.083 -1.107 -4.916 1.00 94.38 103 ARG A CA 1
ATOM 785 C C . ARG A 1 103 ? 12.287 0.150 -5.267 1.00 94.38 103 ARG A C 1
ATOM 787 O O . ARG A 1 103 ? 11.404 0.123 -6.124 1.00 94.38 103 ARG A O 1
ATOM 794 N N . ARG A 1 104 ? 12.609 1.279 -4.631 1.00 91.06 104 ARG A N 1
ATOM 795 C CA . ARG A 1 104 ? 11.977 2.582 -4.920 1.00 91.06 104 ARG A CA 1
ATOM 796 C C . ARG A 1 104 ? 12.532 3.190 -6.213 1.00 91.06 104 ARG A C 1
ATOM 798 O O . ARG A 1 104 ? 13.722 3.060 -6.471 1.00 91.06 104 ARG A O 1
ATOM 805 N N . ASN A 1 105 ? 11.695 3.918 -6.963 1.00 77.81 105 ASN A N 1
ATOM 806 C CA . ASN A 1 105 ? 12.076 4.672 -8.174 1.00 77.81 105 ASN A CA 1
ATOM 807 C C . ASN A 1 105 ? 12.908 3.853 -9.184 1.00 77.81 105 ASN A C 1
ATOM 809 O O . ASN A 1 105 ? 13.885 4.348 -9.743 1.00 77.81 105 ASN A O 1
ATOM 813 N N . ALA A 1 106 ? 12.554 2.588 -9.395 1.00 71.44 106 ALA A N 1
ATOM 814 C CA . ALA A 1 106 ? 13.382 1.665 -10.169 1.00 71.44 106 ALA A CA 1
ATOM 815 C C . ALA A 1 106 ? 13.416 1.970 -11.677 1.00 71.44 106 ALA A C 1
ATOM 817 O O . ALA A 1 106 ? 14.289 1.464 -12.374 1.00 71.44 106 ALA A O 1
ATOM 818 N N . PHE A 1 107 ? 12.488 2.799 -12.162 1.00 67.12 107 PHE A N 1
ATOM 819 C CA . PHE A 1 107 ? 12.342 3.147 -13.576 1.00 67.12 107 PHE A CA 1
ATOM 820 C C . PHE A 1 107 ? 12.954 4.503 -13.954 1.00 67.12 107 PHE A C 1
ATOM 822 O O . PHE A 1 107 ? 12.825 4.912 -15.097 1.00 67.12 107 PHE A O 1
ATOM 829 N N . GLY A 1 108 ? 13.640 5.189 -13.031 1.00 63.66 108 GLY A N 1
ATOM 830 C CA . GLY A 1 108 ? 14.322 6.454 -13.321 1.00 63.66 108 GLY A CA 1
ATOM 831 C C . GLY A 1 108 ? 13.590 7.701 -12.817 1.00 63.66 108 GLY A C 1
ATOM 832 O O . GLY A 1 108 ? 12.957 7.702 -11.755 1.00 63.66 108 GLY A O 1
ATOM 833 N N . THR A 1 109 ? 13.767 8.806 -13.537 1.00 68.94 109 THR A N 1
ATOM 834 C CA . THR A 1 109 ? 13.252 10.139 -13.197 1.00 68.94 109 THR A CA 1
ATOM 835 C C . THR A 1 109 ? 11.761 10.282 -13.523 1.00 68.94 109 THR A C 1
ATOM 837 O O . THR A 1 109 ? 11.130 9.383 -14.066 1.00 68.94 109 THR A O 1
ATOM 840 N N . GLN A 1 110 ? 11.165 11.441 -13.214 1.00 63.31 110 GLN A N 1
ATOM 841 C CA . GLN A 1 110 ? 9.772 11.735 -13.586 1.00 63.31 110 GLN A CA 1
ATOM 842 C C . GLN A 1 110 ? 9.521 11.579 -15.102 1.00 63.31 110 GLN A C 1
ATOM 844 O O . GLN A 1 110 ? 8.418 11.197 -15.491 1.00 63.31 110 GLN A O 1
ATOM 849 N N . ILE A 1 111 ? 10.535 11.854 -15.934 1.00 64.75 111 ILE A N 1
ATOM 850 C CA . ILE A 1 111 ? 10.466 11.803 -17.406 1.00 64.75 111 ILE A CA 1
ATOM 851 C C . ILE A 1 111 ? 10.286 10.365 -17.907 1.00 64.75 111 ILE A C 1
ATOM 853 O O . ILE A 1 111 ? 9.681 10.152 -18.952 1.00 64.75 111 ILE A O 1
ATOM 857 N N . ASP A 1 112 ? 10.717 9.385 -17.119 1.00 74.25 112 ASP A N 1
ATOM 858 C CA . ASP A 1 112 ? 10.663 7.965 -17.461 1.00 74.25 112 ASP A CA 1
ATOM 859 C C . ASP A 1 112 ? 9.315 7.319 -17.074 1.00 74.25 112 ASP A C 1
ATOM 861 O O . ASP A 1 112 ? 9.180 6.098 -17.041 1.00 74.25 112 ASP A O 1
ATOM 865 N N . SER A 1 113 ? 8.298 8.131 -16.756 1.00 81.81 113 SER A N 1
ATOM 866 C CA . SER A 1 113 ? 6.938 7.652 -16.484 1.00 81.81 113 SER A CA 1
ATOM 867 C C . SER A 1 113 ? 6.263 7.200 -17.778 1.00 81.81 113 SER A C 1
ATOM 869 O O . SER A 1 113 ? 6.294 7.910 -18.783 1.00 81.81 113 SER A O 1
ATOM 871 N N . PHE A 1 114 ? 5.603 6.045 -17.755 1.00 89.06 114 PHE A N 1
ATOM 872 C CA . PHE A 1 114 ? 5.031 5.427 -18.950 1.00 89.06 114 PHE A CA 1
ATOM 873 C C . PHE A 1 114 ? 3.650 4.826 -18.679 1.00 89.06 114 PHE A C 1
ATOM 875 O O . PHE A 1 114 ? 3.176 4.759 -17.541 1.00 89.06 114 PHE A O 1
ATOM 882 N N . ARG A 1 115 ? 2.982 4.409 -19.756 1.00 92.81 115 ARG A N 1
ATOM 883 C CA . ARG A 1 115 ? 1.691 3.722 -19.713 1.00 92.81 115 ARG A CA 1
ATOM 884 C C . ARG A 1 115 ? 1.744 2.489 -20.596 1.00 92.81 115 ARG A C 1
ATOM 886 O O . ARG A 1 115 ? 2.370 2.529 -21.655 1.00 92.81 115 ARG A O 1
ATOM 893 N N . VAL A 1 116 ? 1.074 1.428 -20.172 1.00 93.56 116 VAL A N 1
ATOM 894 C CA . VAL A 1 116 ? 0.897 0.196 -20.955 1.00 93.56 116 VAL A CA 1
ATOM 895 C C . VAL A 1 116 ? -0.547 -0.275 -20.852 1.00 93.56 116 VAL A C 1
ATOM 897 O O . VAL A 1 116 ? -1.270 0.132 -19.947 1.00 93.56 116 VAL A O 1
ATOM 900 N N . TYR A 1 117 ? -0.966 -1.118 -21.790 1.00 94.56 117 TYR A N 1
ATOM 901 C CA . TYR A 1 117 ? -2.296 -1.720 -21.804 1.00 94.56 117 TYR A CA 1
ATOM 902 C C . TYR A 1 117 ? -2.154 -3.227 -21.659 1.00 94.56 117 TYR A C 1
ATOM 904 O O . TYR A 1 117 ? -1.706 -3.896 -22.596 1.00 94.56 117 TYR A O 1
ATOM 912 N N . GLU A 1 118 ? -2.573 -3.751 -20.512 1.00 93.94 118 GLU A N 1
ATOM 913 C CA . GLU A 1 118 ? -2.445 -5.170 -20.186 1.00 93.94 118 GLU A CA 1
ATOM 914 C C . GLU A 1 118 ? -3.755 -5.761 -19.681 1.00 93.94 118 GLU A C 1
ATOM 916 O O . GLU A 1 118 ? -4.612 -5.064 -19.137 1.00 93.94 118 GLU A O 1
ATOM 921 N N . SER A 1 119 ? -3.924 -7.062 -19.901 1.00 92.12 119 SER A N 1
ATOM 922 C CA . SER A 1 119 ? -5.064 -7.826 -19.395 1.00 92.12 119 SER A CA 1
ATOM 923 C C . SER A 1 119 ? -4.716 -8.438 -18.042 1.00 92.12 119 SER A C 1
ATOM 925 O O . SER A 1 119 ? -3.783 -9.237 -17.952 1.00 92.12 119 SER A O 1
ATOM 927 N N . ILE A 1 120 ? -5.497 -8.122 -17.010 1.00 93.75 120 ILE A N 1
ATOM 928 C CA . ILE A 1 120 ? -5.420 -8.786 -15.705 1.00 93.75 120 ILE A CA 1
ATOM 929 C C . ILE A 1 120 ? -6.630 -9.710 -15.614 1.00 93.75 120 ILE A C 1
ATOM 931 O O . ILE A 1 120 ? -7.729 -9.255 -15.309 1.00 93.75 120 ILE A O 1
ATOM 935 N N . SER A 1 121 ? -6.440 -10.999 -15.900 1.00 88.19 121 SER A N 1
ATOM 936 C CA . SER A 1 121 ? -7.538 -11.956 -16.128 1.00 88.19 121 SER A CA 1
ATOM 937 C C . SER A 1 121 ? -8.510 -12.098 -14.956 1.00 88.19 121 SER A C 1
ATOM 939 O O . SER A 1 121 ? -9.671 -12.432 -15.156 1.00 88.19 121 SER A O 1
ATOM 941 N N . THR A 1 122 ? -8.055 -11.845 -13.728 1.00 91.00 122 THR A N 1
ATOM 942 C CA . THR A 1 122 ? -8.897 -11.868 -12.522 1.00 91.00 122 THR A CA 1
ATOM 943 C C . THR A 1 122 ? -9.729 -10.596 -12.330 1.00 91.00 122 THR A C 1
ATOM 945 O O . THR A 1 122 ? -10.604 -10.571 -11.469 1.00 91.00 122 THR A O 1
ATOM 948 N N . VAL A 1 123 ? -9.466 -9.544 -13.111 1.00 90.19 123 VAL A N 1
ATOM 949 C CA . VAL A 1 123 ? -10.109 -8.225 -13.015 1.00 90.19 123 VAL A CA 1
ATOM 950 C C . VAL A 1 123 ? -10.963 -7.928 -14.248 1.00 90.19 123 VAL A C 1
ATOM 952 O O . VAL A 1 123 ? -12.094 -7.472 -14.103 1.00 90.19 123 VAL A O 1
ATOM 955 N N . SER A 1 124 ? -10.433 -8.156 -15.452 1.00 90.00 124 SER A N 1
ATOM 956 C CA . SER A 1 124 ? -11.107 -7.857 -16.720 1.00 90.00 124 SER A CA 1
ATOM 957 C C . SER A 1 124 ? -10.552 -8.713 -17.859 1.00 90.00 124 SER A C 1
ATOM 959 O O . SER A 1 124 ? -9.346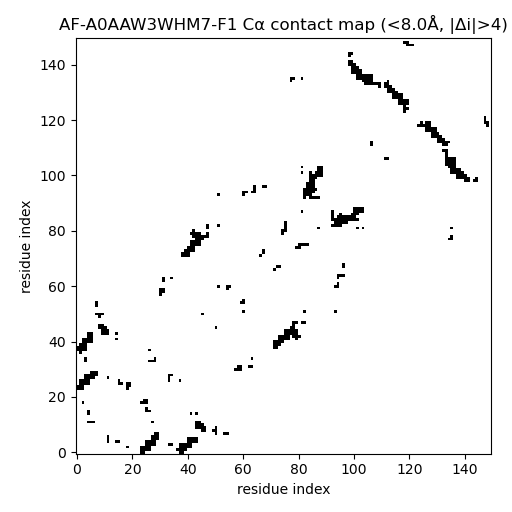 -8.959 -17.930 1.00 90.00 124 SER A O 1
ATOM 961 N N . GLU A 1 125 ? -11.428 -9.123 -18.780 1.00 87.75 125 GLU A N 1
ATOM 962 C CA . GLU A 1 125 ? -11.027 -9.739 -20.054 1.00 87.75 125 GLU A CA 1
ATOM 963 C C . GLU A 1 125 ? -10.441 -8.704 -21.029 1.00 87.75 125 GLU A C 1
ATOM 965 O O . GLU A 1 125 ? -9.598 -9.030 -21.865 1.00 87.75 125 GLU A O 1
ATOM 970 N N . GLU A 1 126 ? -10.855 -7.441 -20.908 1.00 93.94 126 GLU A N 1
ATOM 971 C CA . GLU A 1 126 ? -10.322 -6.343 -21.708 1.00 93.94 126 GLU A CA 1
ATOM 972 C C . GLU A 1 126 ? -9.006 -5.819 -21.134 1.00 93.94 126 GLU A C 1
ATOM 974 O O . GLU A 1 126 ? -8.790 -5.795 -19.918 1.00 93.94 126 GLU A O 1
ATOM 979 N N . LYS A 1 127 ? -8.136 -5.331 -22.024 1.00 94.12 127 LYS A N 1
ATOM 980 C CA . LYS A 1 127 ? -6.919 -4.634 -21.613 1.00 94.12 127 LYS A CA 1
ATOM 981 C C . LYS A 1 127 ? -7.276 -3.342 -20.888 1.00 94.12 127 LYS A C 1
ATOM 983 O O . LYS A 1 127 ? -8.018 -2.517 -21.417 1.00 94.12 127 LYS A O 1
ATOM 988 N N . ILE A 1 128 ? -6.674 -3.138 -19.725 1.00 94.56 128 ILE A N 1
ATOM 989 C CA . ILE A 1 128 ? -6.813 -1.915 -18.937 1.00 94.56 128 ILE A CA 1
ATOM 990 C C . ILE A 1 128 ? -5.531 -1.085 -19.021 1.00 94.56 128 ILE A C 1
ATOM 992 O O . ILE A 1 128 ? -4.432 -1.627 -19.152 1.00 94.56 128 ILE A O 1
ATOM 996 N N . GLU A 1 129 ? -5.669 0.239 -18.963 1.00 95.12 129 GLU A N 1
ATOM 997 C CA . GLU A 1 129 ? -4.519 1.143 -18.926 1.00 95.12 129 GLU A CA 1
ATOM 998 C C . GLU A 1 129 ? -3.846 1.070 -17.548 1.00 95.12 129 GLU A C 1
A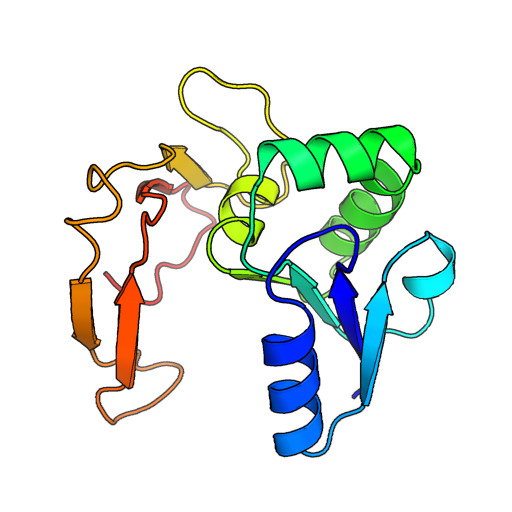TOM 1000 O O . GLU A 1 129 ? -4.465 1.338 -16.516 1.00 95.12 129 GLU A O 1
ATOM 1005 N N . LEU A 1 130 ? -2.559 0.733 -17.533 1.00 94.25 130 LEU A N 1
ATOM 1006 C CA . LEU A 1 130 ? -1.711 0.733 -16.349 1.00 94.25 130 LEU A CA 1
ATOM 1007 C C . LEU A 1 130 ? -0.755 1.926 -16.426 1.00 94.25 130 LEU A C 1
ATOM 1009 O O . LEU A 1 130 ? 0.046 2.043 -17.358 1.00 94.25 130 LEU A O 1
ATOM 1013 N N . VAL A 1 131 ? -0.842 2.822 -15.443 1.00 93.31 131 VAL A N 1
ATOM 1014 C CA . VAL A 1 131 ? -0.089 4.082 -15.406 1.00 93.31 131 VAL A CA 1
ATOM 1015 C C . VAL A 1 131 ? 1.037 3.993 -14.377 1.00 93.31 131 VAL A C 1
ATOM 1017 O O . VAL A 1 131 ? 0.788 3.826 -13.183 1.00 93.31 131 VAL A O 1
ATOM 1020 N N . PHE A 1 132 ? 2.281 4.158 -14.829 1.00 92.00 132 PHE A N 1
ATOM 1021 C CA . PHE A 1 132 ? 3.479 4.059 -13.995 1.00 92.00 132 PHE A CA 1
ATOM 1022 C C . PHE A 1 132 ? 4.156 5.424 -13.885 1.00 92.00 132 PHE A C 1
ATOM 1024 O O . PHE A 1 132 ? 4.826 5.876 -14.811 1.00 92.00 132 PHE A O 1
ATOM 1031 N N . ILE A 1 133 ? 4.004 6.081 -12.733 1.00 89.25 133 ILE A N 1
ATOM 1032 C CA . ILE A 1 133 ? 4.632 7.378 -12.443 1.00 89.25 133 ILE A CA 1
ATOM 1033 C C . ILE A 1 133 ? 5.677 7.173 -11.355 1.00 89.25 133 ILE A C 1
ATOM 1035 O O . ILE A 1 133 ? 5.322 6.926 -10.202 1.00 89.25 133 ILE A O 1
ATOM 1039 N N . ARG A 1 134 ? 6.964 7.239 -11.730 1.00 86.56 134 ARG A N 1
ATOM 1040 C CA . ARG A 1 134 ? 8.105 6.930 -10.840 1.00 86.56 134 ARG A CA 1
ATOM 1041 C C . ARG A 1 134 ? 7.891 5.655 -10.014 1.00 86.56 134 ARG A C 1
ATOM 1043 O O . ARG A 1 134 ? 8.157 5.612 -8.810 1.00 86.56 134 ARG A O 1
ATOM 1050 N N . ALA A 1 135 ? 7.353 4.630 -10.665 1.00 89.12 135 ALA A N 1
ATOM 1051 C CA . ALA A 1 13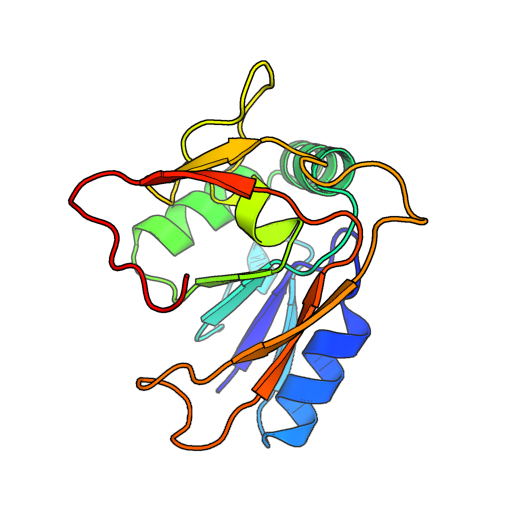5 ? 6.840 3.475 -9.961 1.00 89.12 135 ALA A CA 1
ATOM 1052 C C . ALA A 1 135 ? 7.950 2.733 -9.183 1.00 89.12 135 ALA A C 1
ATOM 1054 O O . ALA A 1 135 ? 9.106 2.665 -9.623 1.00 89.12 135 ALA A O 1
ATOM 1055 N N . PRO A 1 136 ? 7.628 2.173 -8.008 1.00 91.81 136 PRO A N 1
ATOM 1056 C CA . PRO A 1 136 ? 8.447 1.133 -7.397 1.00 91.81 136 PRO A CA 1
ATOM 1057 C C . PRO A 1 136 ? 8.489 -0.135 -8.260 1.00 91.81 136 PRO A C 1
ATOM 1059 O O . PRO A 1 136 ? 7.600 -0.377 -9.073 1.00 91.81 136 PRO A O 1
ATOM 1062 N N . TYR A 1 137 ? 9.499 -0.971 -8.027 1.00 93.00 137 TYR A N 1
ATOM 1063 C CA . TYR A 1 137 ? 9.634 -2.285 -8.652 1.00 93.00 137 TYR A CA 1
ATOM 1064 C C . TYR A 1 137 ? 9.713 -3.374 -7.590 1.00 93.00 137 TYR A C 1
ATOM 1066 O O . TYR A 1 137 ? 10.462 -3.242 -6.619 1.00 93.00 137 TYR A O 1
ATOM 1074 N N . ILE A 1 138 ? 8.943 -4.443 -7.776 1.00 96.19 138 ILE A N 1
ATOM 1075 C CA . ILE A 1 138 ? 9.024 -5.641 -6.944 1.00 96.19 138 ILE A CA 1
ATOM 1076 C C . ILE A 1 138 ? 10.217 -6.456 -7.447 1.00 96.19 138 ILE A C 1
ATOM 1078 O O .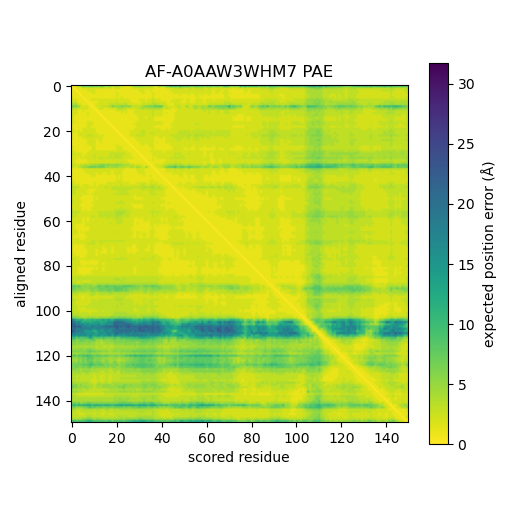 ILE A 1 138 ? 10.180 -6.978 -8.557 1.00 96.19 138 ILE A O 1
ATOM 1082 N N . VAL A 1 139 ? 11.285 -6.525 -6.650 1.00 95.62 139 VAL A N 1
ATOM 1083 C CA . VAL A 1 139 ? 12.515 -7.255 -7.010 1.00 95.62 139 VAL A CA 1
ATOM 1084 C C . VAL A 1 139 ? 12.446 -8.735 -6.647 1.00 95.62 139 VAL A C 1
ATOM 1086 O O . VAL A 1 139 ? 13.169 -9.527 -7.240 1.00 95.62 139 VAL A O 1
ATOM 1089 N N . ASP A 1 140 ? 11.612 -9.096 -5.670 1.00 96.56 140 ASP A N 1
ATOM 1090 C CA . ASP A 1 140 ? 11.436 -10.476 -5.223 1.00 96.56 140 ASP A CA 1
ATOM 1091 C C . ASP A 1 140 ? 10.033 -10.696 -4.639 1.00 96.56 140 AS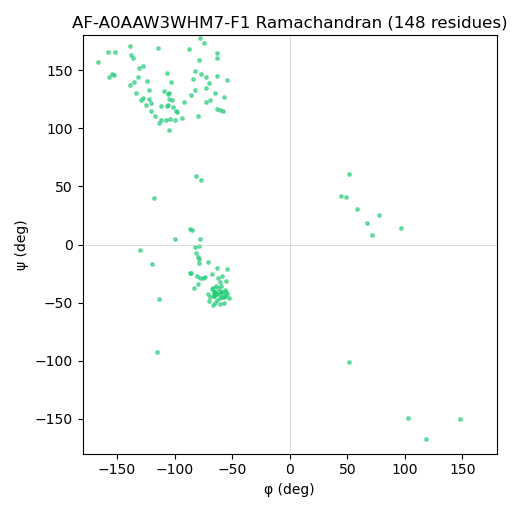P A C 1
ATOM 1093 O O . ASP A 1 140 ? 9.458 -9.797 -4.009 1.00 96.56 140 ASP A O 1
ATOM 1097 N N . VAL A 1 141 ? 9.495 -11.898 -4.850 1.00 97.00 141 VAL A N 1
ATOM 1098 C CA . VAL A 1 141 ? 8.183 -12.347 -4.362 1.00 97.00 141 VAL A CA 1
ATOM 1099 C C . VAL A 1 141 ? 8.352 -13.687 -3.650 1.00 97.00 141 VAL A C 1
ATOM 1101 O O . VAL A 1 141 ? 8.878 -14.637 -4.224 1.00 97.00 141 VAL A O 1
ATOM 1104 N N . LYS A 1 142 ? 7.913 -13.783 -2.389 1.00 94.31 142 LYS A N 1
ATOM 1105 C CA . LYS A 1 142 ? 7.983 -15.048 -1.634 1.00 94.31 142 LYS A CA 1
ATOM 1106 C C . LYS A 1 142 ? 6.836 -15.977 -2.064 1.00 94.31 142 LYS A C 1
ATOM 1108 O O . LYS A 1 142 ? 5.806 -15.510 -2.538 1.00 94.31 142 LYS A O 1
ATOM 1113 N N . GLU A 1 143 ? 6.971 -17.284 -1.827 1.00 89.00 143 GLU A N 1
ATOM 1114 C CA . GLU A 1 143 ? 6.048 -18.340 -2.310 1.00 89.00 143 GLU A CA 1
ATOM 1115 C C . GLU A 1 143 ? 4.563 -18.151 -1.940 1.00 89.00 143 GLU A C 1
ATOM 1117 O O . GLU A 1 143 ? 3.680 -18.706 -2.582 1.00 89.00 143 GLU A O 1
ATOM 1122 N N . THR A 1 144 ? 4.273 -17.360 -0.907 1.00 91.44 144 THR A N 1
ATOM 1123 C CA . THR A 1 144 ? 2.904 -17.070 -0.443 1.00 91.44 144 THR A CA 1
ATOM 1124 C C . THR A 1 144 ? 2.206 -15.961 -1.235 1.00 91.44 144 THR A C 1
ATOM 1126 O O . THR A 1 144 ? 1.056 -15.640 -0.939 1.00 91.44 144 THR A O 1
ATOM 1129 N N . VAL A 1 145 ? 2.887 -15.348 -2.208 1.00 96.56 145 VAL A N 1
ATOM 1130 C CA . VAL A 1 145 ? 2.370 -14.238 -3.013 1.00 96.56 145 VAL A CA 1
ATOM 1131 C C . VAL A 1 145 ? 1.942 -14.738 -4.388 1.00 96.56 145 VAL A C 1
ATOM 1133 O O . VAL A 1 145 ? 2.740 -15.287 -5.143 1.00 96.56 145 VAL A O 1
ATOM 1136 N N . GLU A 1 146 ? 0.688 -14.481 -4.743 1.00 95.44 146 GLU A N 1
ATOM 1137 C CA . GLU A 1 146 ? 0.175 -14.699 -6.093 1.00 95.44 146 GLU A CA 1
ATOM 1138 C C . GLU A 1 146 ? 0.463 -13.477 -6.981 1.00 95.44 146 GLU A C 1
ATOM 1140 O O . GLU A 1 146 ? 0.146 -12.339 -6.626 1.00 95.44 146 GLU A O 1
ATOM 1145 N N . VAL A 1 147 ? 1.066 -13.703 -8.152 1.00 95.25 147 VAL A N 1
ATOM 1146 C CA . VAL A 1 147 ? 1.346 -12.647 -9.137 1.00 95.25 147 VAL A CA 1
ATOM 1147 C C . VAL A 1 147 ? 0.196 -12.571 -10.138 1.00 95.25 147 VAL A C 1
ATOM 1149 O O . VAL A 1 147 ? 0.063 -13.443 -10.991 1.00 95.25 147 VAL A O 1
ATOM 1152 N N . LEU A 1 148 ? -0.604 -11.504 -10.054 1.00 94.25 148 LEU A N 1
ATOM 1153 C CA . LEU A 1 148 ? -1.793 -11.315 -10.899 1.00 94.25 148 LEU A CA 1
ATOM 1154 C C . LEU A 1 148 ? -1.482 -10.773 -12.306 1.00 94.25 148 LEU A C 1
ATOM 1156 O O . LEU A 1 148 ? -2.256 -10.995 -13.231 1.00 94.25 148 LEU A O 1
ATOM 1160 N N . CYS A 1 149 ? -0.382 -10.033 -12.466 1.00 91.56 149 CYS A N 1
ATOM 1161 C CA . CYS A 1 149 ? 0.047 -9.426 -13.730 1.00 91.56 149 CYS A CA 1
ATOM 1162 C C . CYS A 1 149 ? 1.569 -9.216 -13.712 1.00 91.56 149 CYS A C 1
ATOM 1164 O O . CYS A 1 149 ? 2.128 -8.948 -12.644 1.00 91.56 149 CYS A O 1
ATOM 1166 N N . LYS A 1 150 ? 2.229 -9.337 -14.869 1.00 84.38 150 LYS A N 1
ATOM 1167 C CA . LYS A 1 150 ? 3.669 -9.090 -15.054 1.00 84.38 150 LYS A CA 1
ATOM 1168 C C . LYS A 1 150 ? 3.909 -7.975 -16.055 1.00 84.38 150 LYS A C 1
ATOM 1170 O O . LYS A 1 150 ? 3.129 -7.917 -17.025 1.00 84.38 150 LYS A O 1
#

Secondary structure (DSSP, 8-state):
-EEEEE-SSSSHHHHHHHHHHTT-EEEEE-SGGGGTT-SEEEE-SS-HHHHHHHHHHTT-HHHHHHHHHTT--EEE-THHHHHHEEEETTS--S---EEEEEETTTT-SGGG-EEEEE--TTT-SS-EEEEESS--EEEEE-TT------

Sequence (150 aa):
MKVGVLSLQGDVLEHLNQIKHLGHIGVEVKKEKDLNDIDAIILPGGESTTIGKLLKITGLMEPLRNKIRNGLPTWGTCAGMILLADEIEGQEEYLKVMNIKVRRNAFGTQIDSFRVYESISTVSEEKIELVFIRAPYIVDVKETVEVLCK

Radius of gyration: 15.28 Å; Cα contacts (8 Å, |Δi|>4): 292; chains: 1; bounding box: 40×31×38 Å

Mean predicted aligned error: 3.57 Å

Solvent-accessible surface area (backbone atoms only — not comparable to full-atom values): 8355 Å² total; per-residue (Å²): 103,36,34,27,33,44,50,79,58,52,54,44,66,64,54,39,52,51,37,41,73,75,73,31,45,55,37,76,24,75,47,67,78,47,69,53,89,46,70,29,37,35,32,38,34,59,57,47,71,57,40,48,50,47,28,58,77,67,60,32,44,63,62,50,38,51,44,44,76,73,65,44,48,72,47,48,39,61,25,17,39,60,37,31,17,54,36,36,73,95,52,87,64,62,49,52,76,35,68,32,29,35,35,76,44,65,60,52,52,75,86,57,39,51,74,50,72,48,61,34,75,94,80,34,89,58,65,42,83,46,79,38,71,44,36,59,37,77,78,45,74,42,94,91,57,85,82,75,72,134

Organism: Clostridium beijerinckii (NCBI:txid1520)

pLDDT: mean 94.37, std 6.88, range [63.31, 98.75]